Protein AF-A0A098EPH8-F1 (afdb_monomer_lite)

Secondary structure (DSSP, 8-state):
---TTHHHHHHHHHH-HHHHHHHHHHHHHTT----TTHHHHHHHHHHTHHHHHHHHHHHHT-HHHHHHHHHHHHH-

Foldseek 3Di:
DDDPLVVLLVVCVVPNLVVSVVVLVVCVVVVHDDDPCSSVVSVVVNLCVLVVLCVCCVVVVDPVSVVVSVVSVVVD

Radius of gyration: 14.8 Å; chains: 1; bounding box: 32×26×36 Å

pLDDT: mean 96.01, std 7.44, range [56.59, 98.75]

Structure (mmCIF, N/CA/C/O backbone):
data_AF-A0A098EPH8-F1
#
_entry.id   AF-A0A098EPH8-F1
#
loop_
_atom_site.group_PDB
_atom_site.id
_atom_site.type_symbol
_atom_site.label_atom_id
_atom_site.label_alt_id
_atom_site.label_comp_id
_atom_site.label_asym_id
_atom_site.label_entity_id
_atom_site.label_seq_id
_atom_site.pdbx_PDB_ins_code
_atom_site.Cartn_x
_atom_site.Cartn_y
_atom_site.Cartn_z
_atom_site.occupancy
_atom_site.B_iso_or_equiv
_atom_site.auth_seq_id
_atom_site.auth_comp_id
_atom_site.auth_asym_id
_atom_site.auth_atom_id
_atom_site.pdbx_PDB_model_num
ATOM 1 N N . MET A 1 1 ? 9.851 15.158 -2.796 1.00 62.06 1 MET A N 1
ATOM 2 C CA . MET A 1 1 ? 9.206 14.174 -3.691 1.00 62.06 1 MET A CA 1
ATOM 3 C C . MET A 1 1 ? 8.855 12.969 -2.843 1.00 62.06 1 MET A C 1
ATOM 5 O O . MET A 1 1 ? 9.698 12.583 -2.043 1.00 62.06 1 MET A O 1
ATOM 9 N N . ALA A 1 2 ? 7.624 12.468 -2.939 1.00 82.75 2 ALA A N 1
ATOM 10 C CA . ALA A 1 2 ? 7.224 11.235 -2.264 1.00 82.75 2 ALA A CA 1
ATOM 11 C C . ALA A 1 2 ? 7.796 10.010 -3.002 1.00 82.75 2 ALA A C 1
ATOM 13 O O . ALA A 1 2 ? 8.267 10.137 -4.135 1.00 82.75 2 ALA A O 1
ATOM 14 N N . ASP A 1 3 ? 7.776 8.853 -2.349 1.00 92.81 3 ASP A N 1
ATOM 15 C CA . ASP A 1 3 ? 8.134 7.572 -2.956 1.00 92.81 3 ASP A CA 1
ATOM 16 C C . ASP A 1 3 ? 7.076 7.158 -3.990 1.00 92.81 3 ASP A C 1
ATOM 18 O O . ASP A 1 3 ? 5.900 7.045 -3.662 1.00 92.81 3 ASP A O 1
ATOM 22 N N . VAL A 1 4 ? 7.497 6.920 -5.236 1.00 95.62 4 VAL A N 1
ATOM 23 C CA . VAL A 1 4 ? 6.607 6.552 -6.355 1.00 95.62 4 VAL A CA 1
ATOM 24 C C . VAL A 1 4 ? 5.935 5.189 -6.171 1.00 95.62 4 VAL A C 1
ATOM 26 O O . VAL A 1 4 ? 4.947 4.891 -6.836 1.00 95.62 4 VAL A O 1
ATOM 29 N N . SER A 1 5 ? 6.453 4.356 -5.267 1.00 97.25 5 SER A N 1
ATOM 30 C CA . SER A 1 5 ? 5.959 3.004 -4.988 1.00 97.25 5 SER A CA 1
ATOM 31 C C . SER A 1 5 ? 4.497 2.971 -4.541 1.00 97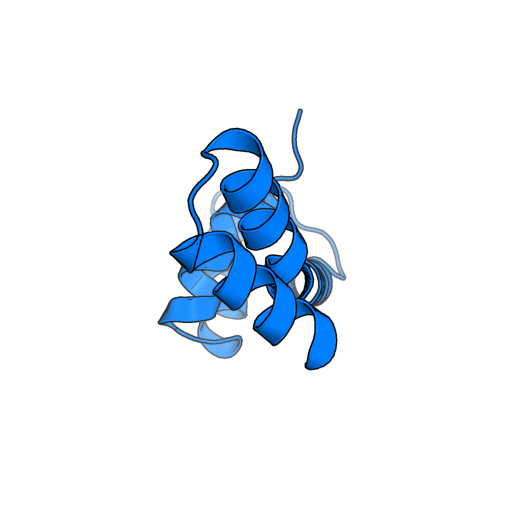.25 5 SER A C 1
ATOM 33 O O . SER A 1 5 ? 3.807 1.983 -4.798 1.00 97.25 5 SER A O 1
ATOM 35 N N . THR A 1 6 ? 3.999 4.048 -3.921 1.00 96.69 6 THR A N 1
ATOM 36 C CA . THR A 1 6 ? 2.602 4.149 -3.468 1.00 96.69 6 THR A CA 1
ATOM 37 C C . THR A 1 6 ? 1.607 3.987 -4.613 1.00 96.69 6 THR A C 1
ATOM 39 O O . THR A 1 6 ? 0.574 3.339 -4.446 1.00 96.69 6 THR A O 1
ATOM 42 N N . ASP A 1 7 ? 1.949 4.485 -5.804 1.00 97.50 7 ASP A N 1
ATOM 43 C CA . ASP A 1 7 ? 1.068 4.461 -6.977 1.00 97.50 7 ASP A CA 1
ATOM 44 C C . ASP A 1 7 ? 0.916 3.045 -7.567 1.00 97.50 7 ASP A C 1
ATOM 46 O O . ASP A 1 7 ? -0.029 2.763 -8.306 1.00 97.50 7 ASP A O 1
ATOM 50 N N . PHE A 1 8 ? 1.802 2.115 -7.196 1.00 98.31 8 PHE A N 1
ATOM 51 C CA . PHE A 1 8 ? 1.771 0.720 -7.644 1.00 98.31 8 PHE A CA 1
ATOM 52 C C . PHE A 1 8 ? 0.945 -0.184 -6.715 1.00 98.31 8 PHE A C 1
ATOM 54 O O . PHE A 1 8 ? 0.518 -1.263 -7.137 1.00 98.31 8 PHE A O 1
ATOM 61 N N . ILE A 1 9 ? 0.667 0.244 -5.475 1.00 97.94 9 ILE A N 1
ATOM 62 C CA . ILE A 1 9 ? -0.024 -0.571 -4.458 1.00 97.94 9 ILE A CA 1
ATOM 63 C C . ILE A 1 9 ? -1.429 -0.965 -4.921 1.00 97.94 9 ILE A C 1
ATOM 65 O O . ILE A 1 9 ? -1.838 -2.114 -4.754 1.00 97.94 9 ILE A O 1
ATOM 69 N N . GLY A 1 10 ? -2.168 -0.041 -5.543 1.00 97.75 10 GLY A N 1
ATOM 70 C CA . GLY A 1 10 ? -3.506 -0.332 -6.065 1.00 97.75 10 GLY A CA 1
ATOM 71 C C . GLY A 1 10 ? -3.490 -1.444 -7.120 1.00 97.75 10 GLY A C 1
ATOM 72 O O . GLY A 1 10 ? -4.335 -2.342 -7.096 1.00 97.75 10 GLY A O 1
ATOM 73 N N . HIS A 1 11 ? -2.486 -1.437 -8.001 1.00 98.44 11 HIS A N 1
ATOM 74 C CA . HIS A 1 11 ? -2.310 -2.481 -9.010 1.00 98.44 11 HIS A CA 1
ATOM 75 C C . HIS A 1 11 ? -1.922 -3.820 -8.372 1.00 98.44 11 HIS A C 1
ATOM 77 O O . HIS A 1 11 ? -2.514 -4.845 -8.710 1.00 98.44 11 HIS A O 1
ATOM 83 N N . LEU A 1 12 ? -0.995 -3.807 -7.404 1.00 98.62 12 LEU A N 1
ATOM 84 C CA . LEU A 1 12 ? -0.613 -4.994 -6.633 1.00 98.62 12 LEU A CA 1
ATOM 85 C C . LEU A 1 12 ? -1.828 -5.635 -5.946 1.00 98.62 12 LEU A C 1
ATOM 87 O O . LEU A 1 12 ? -2.048 -6.831 -6.107 1.00 98.62 12 LEU A O 1
ATOM 91 N N . ARG A 1 13 ? -2.644 -4.858 -5.224 1.00 97.75 13 ARG A N 1
ATOM 92 C CA . ARG A 1 13 ? -3.822 -5.385 -4.507 1.00 97.75 13 ARG A CA 1
ATOM 93 C C . ARG A 1 13 ? -4.896 -5.940 -5.439 1.00 97.75 13 ARG A C 1
ATOM 95 O O . ARG A 1 13 ? -5.600 -6.869 -5.064 1.00 97.75 13 ARG A O 1
ATOM 102 N N . THR A 1 14 ? -5.019 -5.376 -6.638 1.00 98.31 14 THR A N 1
ATOM 103 C CA . THR A 1 14 ? -6.053 -5.777 -7.602 1.00 98.31 14 THR A CA 1
ATOM 104 C C . THR A 1 14 ? -5.641 -7.004 -8.418 1.00 98.31 14 THR A C 1
ATOM 106 O O . THR A 1 14 ? -6.472 -7.867 -8.690 1.00 98.31 14 THR A O 1
ATOM 109 N N . TYR A 1 15 ? -4.368 -7.092 -8.817 1.00 98.19 15 TYR A N 1
ATOM 110 C CA . TYR A 1 15 ? -3.905 -8.066 -9.813 1.00 98.19 15 TYR A CA 1
ATOM 111 C C . TYR A 1 15 ? -2.802 -9.019 -9.320 1.00 98.19 15 TYR A C 1
ATOM 113 O O . TYR A 1 15 ? -2.474 -9.990 -10.005 1.00 98.19 15 TYR A O 1
ATOM 121 N N . GLY A 1 16 ? -2.242 -8.782 -8.132 1.00 98.31 16 GLY A N 1
ATOM 122 C CA . GLY A 1 16 ? -1.198 -9.603 -7.519 1.00 98.31 16 GLY A CA 1
ATOM 123 C C . GLY A 1 16 ? 0.215 -9.351 -8.062 1.00 98.31 16 GLY A C 1
ATOM 124 O O . GLY A 1 16 ? 0.438 -8.639 -9.043 1.00 98.31 16 GLY A O 1
ATOM 125 N N . GLU A 1 17 ? 1.205 -9.978 -7.421 1.00 98.56 17 GLU A N 1
ATOM 126 C CA . GLU A 1 17 ? 2.635 -9.737 -7.679 1.00 98.56 17 GLU A CA 1
ATOM 127 C C . GLU A 1 17 ? 3.088 -10.018 -9.118 1.00 98.56 17 GLU A C 1
ATOM 129 O O . GLU A 1 17 ? 3.994 -9.368 -9.641 1.00 98.56 17 GLU A O 1
ATOM 134 N N . ARG A 1 18 ? 2.489 -11.015 -9.783 1.00 98.31 18 ARG A N 1
ATOM 135 C CA . ARG A 1 18 ? 2.868 -11.348 -11.163 1.00 98.31 18 ARG A CA 1
ATOM 136 C C . ARG A 1 18 ? 2.594 -10.174 -12.100 1.00 98.31 18 ARG A C 1
ATOM 138 O O . ARG A 1 18 ? 3.431 -9.868 -12.947 1.00 98.31 18 ARG A O 1
ATOM 145 N N . GLU A 1 19 ? 1.442 -9.529 -11.945 1.00 98.62 19 GLU A N 1
ATOM 146 C CA . GLU A 1 19 ? 1.092 -8.359 -12.747 1.00 98.62 19 GLU A CA 1
ATOM 147 C C . GLU A 1 19 ? 1.834 -7.108 -12.260 1.00 98.62 19 GLU A C 1
ATOM 149 O O . GLU A 1 19 ? 2.255 -6.310 -13.092 1.00 98.62 19 GLU A O 1
ATOM 154 N N . LEU A 1 20 ? 2.150 -6.996 -10.960 1.00 98.75 20 LEU A N 1
ATOM 155 C CA . LEU A 1 20 ? 3.061 -5.957 -10.464 1.00 98.75 20 LEU A CA 1
ATOM 156 C C . LEU A 1 20 ? 4.427 -6.005 -11.172 1.00 98.75 20 LEU A C 1
ATOM 158 O O . LEU A 1 20 ? 4.914 -4.976 -11.634 1.00 98.75 20 LEU A O 1
ATOM 162 N N . ARG A 1 21 ? 5.036 -7.191 -11.320 1.00 98.56 21 ARG A N 1
ATOM 163 C CA . ARG A 1 21 ? 6.308 -7.344 -12.057 1.00 98.56 21 ARG A CA 1
ATOM 164 C C . ARG A 1 21 ? 6.195 -6.869 -13.507 1.00 98.56 21 ARG A C 1
ATOM 166 O O . ARG A 1 21 ? 7.105 -6.208 -14.000 1.00 98.56 21 ARG A O 1
ATOM 173 N N . ARG A 1 22 ? 5.078 -7.167 -14.179 1.00 98.69 22 ARG A N 1
ATOM 174 C CA . ARG A 1 22 ? 4.816 -6.698 -15.552 1.00 98.69 22 ARG A CA 1
ATOM 175 C C . ARG A 1 22 ? 4.634 -5.184 -15.617 1.00 98.69 22 ARG A C 1
ATOM 177 O O . ARG A 1 22 ? 5.166 -4.560 -16.529 1.00 98.69 22 ARG A O 1
ATOM 184 N N . LEU A 1 23 ? 3.932 -4.596 -14.649 1.00 98.69 23 LEU A N 1
ATOM 185 C CA . LEU A 1 23 ? 3.763 -3.149 -14.551 1.00 98.69 23 LEU A CA 1
ATOM 186 C C . LEU A 1 23 ? 5.109 -2.440 -14.349 1.00 98.69 23 LEU A C 1
ATOM 188 O O . LEU A 1 23 ? 5.378 -1.470 -15.049 1.00 98.69 23 LEU A O 1
ATOM 192 N N . ILE A 1 24 ? 5.972 -2.937 -13.456 1.00 98.62 24 ILE A N 1
ATOM 193 C CA . ILE A 1 24 ? 7.315 -2.372 -13.229 1.00 98.62 24 ILE A CA 1
ATOM 194 C C . ILE A 1 24 ? 8.157 -2.439 -14.512 1.00 98.62 24 ILE A C 1
ATOM 196 O O . ILE A 1 24 ? 8.785 -1.451 -14.878 1.00 98.62 24 ILE A O 1
ATOM 200 N N . GLN A 1 25 ? 8.122 -3.563 -15.238 1.00 98.56 25 GLN A N 1
ATOM 201 C CA . GLN A 1 25 ? 8.820 -3.698 -16.524 1.00 98.56 25 GLN A CA 1
ATOM 202 C C . GLN A 1 25 ? 8.296 -2.715 -17.579 1.00 98.56 25 GLN A C 1
ATOM 204 O O . GLN A 1 25 ? 9.083 -2.089 -18.284 1.00 98.56 25 GLN A O 1
ATOM 209 N N . ALA A 1 26 ? 6.975 -2.558 -17.690 1.00 98.62 26 ALA A N 1
ATOM 210 C CA . ALA A 1 26 ? 6.378 -1.596 -18.614 1.00 98.62 26 ALA A CA 1
ATOM 211 C C . ALA A 1 26 ? 6.727 -0.147 -18.233 1.00 98.62 26 ALA A C 1
ATOM 213 O O . ALA A 1 26 ? 7.006 0.672 -19.107 1.00 98.62 26 ALA A O 1
ATOM 214 N N . TYR A 1 27 ? 6.754 0.157 -16.933 1.00 98.50 27 TYR A N 1
ATOM 215 C CA . TYR A 1 27 ? 7.159 1.456 -16.405 1.00 98.50 27 TYR A CA 1
ATOM 216 C C . TYR A 1 27 ? 8.625 1.771 -16.734 1.00 98.50 27 TYR A C 1
ATOM 218 O O . TYR A 1 27 ? 8.908 2.855 -17.240 1.00 98.50 27 TYR A O 1
ATOM 226 N N . GLU A 1 28 ? 9.538 0.813 -16.545 1.00 98.44 28 GLU A N 1
ATOM 227 C CA . GLU A 1 28 ? 10.951 0.934 -16.937 1.00 98.44 28 GLU A CA 1
ATOM 228 C C . GLU A 1 28 ? 11.105 1.166 -18.449 1.00 98.44 28 GLU A C 1
ATOM 230 O O . GLU A 1 28 ? 11.796 2.092 -18.871 1.00 98.44 28 GLU A O 1
ATOM 235 N N . GLN A 1 29 ? 10.406 0.383 -19.279 1.00 98.62 29 GLN A N 1
ATOM 236 C CA . GLN A 1 29 ? 10.429 0.527 -20.743 1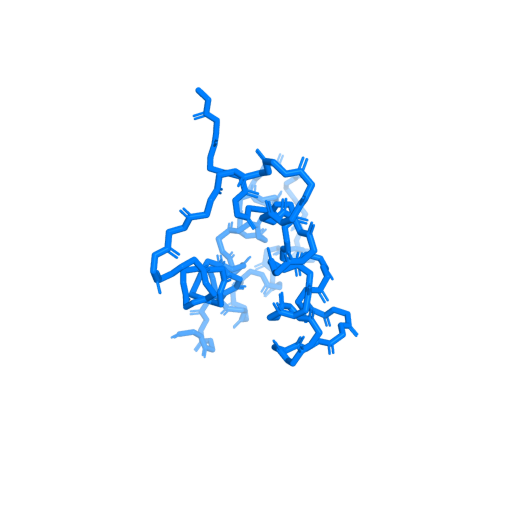.00 98.62 29 GLN A CA 1
ATOM 237 C C . GLN A 1 29 ? 9.898 1.884 -21.222 1.00 98.62 29 GLN A C 1
ATOM 239 O O . GLN A 1 29 ? 10.327 2.381 -22.262 1.00 98.62 29 GLN A O 1
ATOM 244 N N . ALA A 1 30 ? 8.989 2.495 -20.463 1.00 98.50 30 ALA A N 1
ATOM 245 C CA . ALA A 1 30 ? 8.475 3.836 -20.719 1.00 98.50 30 ALA A CA 1
ATOM 246 C C . ALA A 1 30 ? 9.406 4.962 -20.216 1.00 98.50 30 ALA A C 1
ATOM 248 O O . ALA A 1 30 ? 9.069 6.137 -20.363 1.00 98.50 30 ALA A O 1
ATOM 249 N N . GLY A 1 31 ? 10.568 4.631 -19.639 1.00 98.19 31 GLY A N 1
ATOM 250 C CA . GLY A 1 31 ? 11.546 5.589 -19.110 1.00 98.19 31 GLY A CA 1
ATOM 251 C C . GLY A 1 31 ? 11.384 5.911 -17.621 1.00 98.19 31 GLY A C 1
ATOM 252 O O . GLY A 1 31 ? 12.014 6.846 -17.127 1.00 98.19 31 GLY A O 1
ATOM 253 N N . GLY A 1 32 ? 10.543 5.163 -16.904 1.00 97.62 32 GLY A N 1
ATOM 254 C CA . GLY A 1 32 ? 10.394 5.258 -15.458 1.00 97.62 32 GLY A CA 1
ATOM 255 C C . GLY A 1 32 ? 11.639 4.776 -14.709 1.00 97.62 32 GLY A C 1
ATOM 256 O O . GLY A 1 32 ? 12.323 3.848 -15.138 1.00 97.62 32 GLY A O 1
ATOM 257 N N . ILE A 1 33 ? 11.940 5.407 -13.573 1.00 96.75 33 ILE A N 1
ATOM 258 C CA . ILE A 1 33 ? 13.087 5.028 -12.738 1.00 96.75 33 ILE A CA 1
ATOM 259 C C . ILE A 1 33 ? 12.705 3.818 -11.885 1.00 96.75 33 ILE A C 1
ATOM 261 O O . ILE A 1 33 ? 11.790 3.901 -11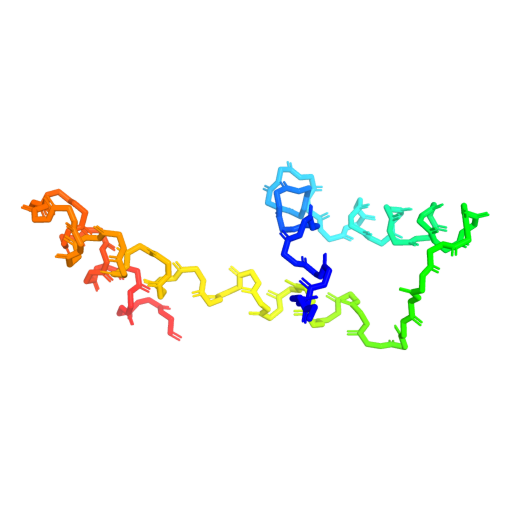.067 1.00 96.75 33 ILE A O 1
ATOM 265 N N . VAL A 1 34 ? 13.445 2.722 -12.041 1.00 98.00 34 VAL A N 1
ATOM 266 C CA . VAL A 1 34 ? 13.305 1.501 -11.236 1.00 98.00 34 VAL A CA 1
ATOM 267 C C . VAL A 1 34 ? 14.609 1.173 -10.509 1.00 98.00 34 VAL A C 1
ATOM 269 O O . VAL A 1 34 ? 15.677 1.686 -10.843 1.00 98.00 34 VAL A O 1
ATOM 272 N N . TRP A 1 35 ? 14.535 0.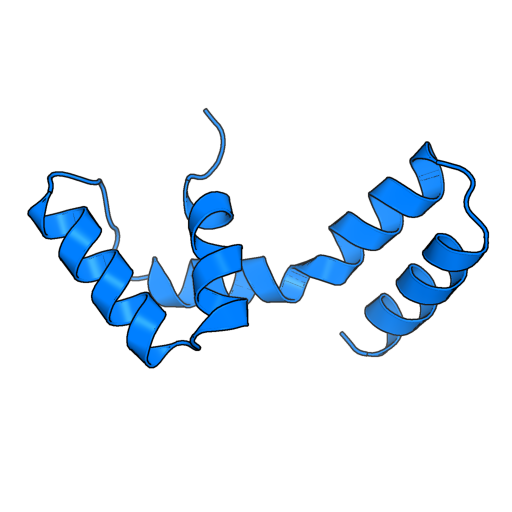310 -9.497 1.00 98.25 35 TRP A N 1
ATOM 273 C CA . TRP A 1 35 ? 15.699 -0.176 -8.751 1.00 98.25 35 TRP A CA 1
ATOM 274 C C . TRP A 1 35 ? 15.589 -1.682 -8.478 1.00 98.25 35 TRP A C 1
ATOM 276 O O . TRP A 1 35 ? 14.481 -2.223 -8.496 1.00 98.25 35 TRP A O 1
ATOM 286 N N . PRO A 1 36 ? 16.704 -2.381 -8.170 1.00 97.69 36 PRO A N 1
ATOM 287 C CA . PRO A 1 36 ? 16.727 -3.845 -8.083 1.00 97.69 36 PRO A CA 1
ATOM 288 C C . PRO A 1 36 ? 15.742 -4.483 -7.095 1.00 97.69 36 PRO A C 1
ATOM 290 O O . PRO A 1 36 ? 15.428 -5.654 -7.252 1.00 97.69 36 PRO A O 1
ATOM 293 N N . LYS A 1 37 ? 15.280 -3.736 -6.083 1.00 98.19 37 LYS A N 1
ATOM 294 C CA . LYS A 1 37 ? 14.340 -4.208 -5.051 1.00 98.19 37 LYS A CA 1
ATOM 295 C C . LYS A 1 37 ? 12.987 -3.494 -5.083 1.00 98.19 37 LYS A C 1
ATOM 297 O O . LYS A 1 37 ? 12.302 -3.427 -4.068 1.00 98.19 37 LYS A O 1
ATOM 302 N N . MET A 1 38 ? 12.627 -2.875 -6.209 1.00 98.31 38 MET A N 1
ATOM 303 C CA . MET A 1 38 ? 11.388 -2.095 -6.310 1.00 98.31 38 MET A CA 1
ATOM 304 C C . MET A 1 38 ? 10.153 -2.961 -6.083 1.00 98.31 38 MET A C 1
ATOM 306 O O . MET A 1 38 ? 9.229 -2.543 -5.395 1.00 98.31 38 MET A O 1
ATOM 310 N N . HIS A 1 39 ? 10.157 -4.184 -6.612 1.00 98.62 39 HIS A N 1
ATOM 311 C CA . HIS A 1 39 ? 9.058 -5.119 -6.420 1.00 98.62 39 HIS A CA 1
ATOM 312 C C . HIS A 1 39 ? 8.861 -5.464 -4.938 1.00 98.62 39 HIS A C 1
ATOM 314 O O . HIS A 1 39 ? 7.764 -5.307 -4.413 1.00 98.62 39 HIS A O 1
ATOM 320 N N . GLU A 1 40 ? 9.920 -5.917 -4.266 1.00 98.62 40 GLU A N 1
ATOM 321 C CA . GLU A 1 40 ? 9.904 -6.265 -2.845 1.00 98.62 40 GLU A CA 1
ATOM 322 C C . GLU A 1 40 ? 9.503 -5.058 -2.004 1.00 98.62 40 GLU A C 1
ATOM 324 O O . GLU A 1 40 ? 8.630 -5.169 -1.156 1.00 98.62 40 GLU A O 1
ATOM 329 N N . HIS A 1 41 ? 10.068 -3.887 -2.295 1.00 98.44 41 HIS A N 1
ATOM 330 C CA . HIS A 1 41 ? 9.723 -2.652 -1.603 1.00 98.44 41 HIS A CA 1
ATOM 331 C C . HIS A 1 41 ? 8.2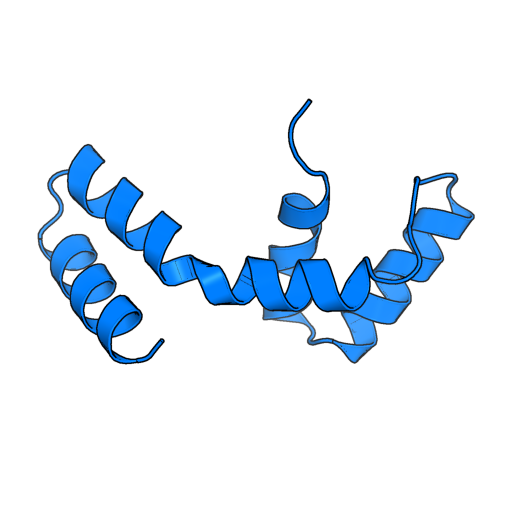34 -2.308 -1.720 1.00 98.44 41 HIS A C 1
ATOM 333 O O . HIS A 1 41 ? 7.617 -1.975 -0.716 1.00 98.44 41 HIS A O 1
ATOM 339 N N . ILE A 1 42 ? 7.628 -2.432 -2.906 1.00 98.56 42 ILE A N 1
ATOM 340 C CA . ILE A 1 42 ? 6.185 -2.196 -3.091 1.00 98.56 42 ILE A CA 1
ATOM 341 C C . ILE A 1 42 ? 5.350 -3.221 -2.311 1.00 98.56 42 ILE A C 1
ATOM 343 O O . ILE A 1 42 ? 4.315 -2.855 -1.756 1.00 98.56 42 ILE A O 1
ATOM 347 N N . VAL A 1 43 ? 5.780 -4.487 -2.257 1.00 98.44 43 VAL A N 1
ATOM 348 C CA . VAL A 1 43 ? 5.095 -5.535 -1.481 1.00 98.44 43 VAL A CA 1
ATOM 349 C C . VAL A 1 43 ? 5.143 -5.228 0.016 1.00 98.44 43 VAL A C 1
ATOM 351 O O . VAL A 1 43 ? 4.097 -5.221 0.662 1.00 98.44 43 VAL A O 1
ATOM 354 N N . GLU A 1 44 ? 6.319 -4.897 0.548 1.00 97.94 44 GLU A N 1
ATOM 355 C CA . GLU A 1 44 ? 6.480 -4.527 1.959 1.00 97.94 44 GLU A CA 1
ATOM 356 C C . GLU A 1 44 ? 5.710 -3.244 2.293 1.00 97.94 44 GLU A C 1
ATOM 358 O O . GLU A 1 44 ? 4.996 -3.181 3.291 1.00 97.94 44 GLU A O 1
ATOM 363 N N . LEU A 1 45 ? 5.766 -2.236 1.419 1.00 97.50 45 LEU A N 1
ATOM 364 C CA . LEU A 1 45 ? 5.005 -1.000 1.586 1.00 97.50 45 LEU A CA 1
ATOM 365 C C . LEU A 1 45 ? 3.490 -1.259 1.567 1.00 97.50 45 LEU A C 1
ATOM 367 O O . LEU A 1 45 ? 2.743 -0.662 2.333 1.00 97.50 45 LEU A O 1
ATOM 371 N N . ALA A 1 46 ? 3.005 -2.178 0.731 1.00 97.44 46 ALA A N 1
ATOM 372 C CA . ALA A 1 46 ? 1.591 -2.539 0.718 1.00 97.44 46 ALA A CA 1
ATOM 373 C C . ALA A 1 46 ? 1.138 -3.231 2.014 1.00 97.44 46 ALA A C 1
ATOM 375 O O . ALA A 1 46 ? -0.047 -3.122 2.353 1.00 97.44 46 ALA A O 1
ATOM 376 N N . ALA A 1 47 ? 2.050 -3.903 2.726 1.00 96.12 47 ALA A N 1
ATOM 377 C CA . ALA A 1 47 ? 1.794 -4.531 4.018 1.00 96.12 47 ALA A CA 1
ATOM 378 C C . ALA A 1 47 ? 1.674 -3.511 5.164 1.00 96.12 47 ALA A C 1
ATOM 380 O O . ALA A 1 47 ? 1.023 -3.802 6.163 1.00 96.12 47 ALA A O 1
ATOM 381 N N . THR A 1 48 ? 2.184 -2.281 5.008 1.00 96.69 48 THR A N 1
ATOM 382 C CA . THR A 1 48 ? 2.040 -1.215 6.021 1.00 96.69 48 THR A CA 1
ATOM 383 C C . THR A 1 48 ? 0.673 -0.522 6.005 1.00 96.69 48 THR A C 1
ATOM 385 O O . THR A 1 48 ? 0.474 0.467 6.709 1.00 96.69 48 THR A O 1
ATOM 388 N N . TYR A 1 49 ? -0.293 -1.042 5.245 1.00 96.19 49 TYR A N 1
ATOM 389 C CA . TYR A 1 49 ? -1.652 -0.501 5.140 1.00 96.19 49 TYR A CA 1
ATOM 390 C C . TYR A 1 49 ? -2.397 -0.256 6.464 1.00 96.19 49 TYR A C 1
ATOM 392 O O . TYR A 1 49 ? -3.234 0.652 6.479 1.00 96.19 49 TYR A O 1
ATOM 400 N N . PRO A 1 50 ? -2.144 -0.991 7.572 1.00 97.69 50 PRO A N 1
ATOM 401 C CA . PRO A 1 50 ? -2.812 -0.696 8.835 1.00 97.69 50 PRO A CA 1
ATOM 402 C C . PRO A 1 50 ? -2.504 0.721 9.341 1.00 97.69 50 PRO A C 1
ATOM 404 O O . PRO A 1 50 ? -3.348 1.328 10.000 1.00 97.69 50 PRO A O 1
ATOM 407 N N . ILE A 1 51 ? -1.338 1.280 8.984 1.00 97.12 51 ILE A N 1
ATOM 408 C CA . ILE A 1 51 ? -0.952 2.658 9.322 1.00 97.12 51 ILE A CA 1
ATOM 409 C C . ILE A 1 51 ? -1.893 3.657 8.640 1.00 97.12 51 ILE A C 1
ATOM 411 O O . ILE A 1 51 ? -2.404 4.555 9.306 1.00 97.12 51 ILE A O 1
ATOM 415 N N . ASP A 1 52 ? -2.194 3.467 7.353 1.00 96.56 52 ASP A N 1
ATOM 416 C CA . ASP A 1 52 ? -3.089 4.357 6.602 1.00 96.56 52 ASP A CA 1
ATOM 417 C C . ASP A 1 52 ? -4.512 4.352 7.185 1.00 96.56 52 ASP A C 1
ATOM 419 O O . ASP A 1 52 ? -5.148 5.403 7.315 1.00 96.56 52 ASP A O 1
ATOM 423 N N . ILE A 1 53 ? -5.007 3.171 7.582 1.00 97.69 53 ILE A N 1
ATOM 424 C CA . ILE A 1 53 ? -6.320 3.025 8.230 1.00 97.69 53 ILE A CA 1
ATOM 425 C C . ILE A 1 53 ? -6.318 3.741 9.583 1.00 97.69 53 ILE A C 1
ATOM 427 O O . ILE A 1 53 ? -7.243 4.502 9.869 1.00 97.69 53 ILE A O 1
ATOM 431 N N . ALA A 1 54 ? -5.277 3.548 10.397 1.00 98.00 54 ALA A N 1
ATOM 432 C CA . ALA A 1 54 ? -5.151 4.196 11.699 1.00 98.00 54 ALA A CA 1
ATOM 433 C C . ALA A 1 54 ? -5.076 5.726 11.581 1.00 98.00 54 ALA A C 1
ATOM 435 O O . ALA A 1 54 ? -5.769 6.441 12.307 1.00 98.00 54 ALA A O 1
ATOM 436 N N . GLU A 1 55 ? -4.286 6.243 10.638 1.00 98.12 55 GLU A N 1
ATOM 437 C CA . GLU A 1 55 ? -4.204 7.679 10.381 1.00 98.12 55 GLU A CA 1
ATOM 438 C C . GLU A 1 55 ? -5.555 8.265 9.972 1.00 98.12 55 GLU A C 1
ATOM 440 O O . GLU A 1 55 ? -5.947 9.326 10.470 1.00 98.12 55 GLU A O 1
ATOM 445 N N . PHE A 1 56 ? -6.271 7.587 9.072 1.00 98.25 56 PHE A N 1
ATOM 446 C CA . PHE A 1 56 ? -7.595 8.021 8.647 1.00 98.25 56 PHE A CA 1
ATOM 447 C C . PHE A 1 56 ? -8.595 7.984 9.806 1.00 98.25 56 PHE A C 1
ATOM 449 O O . PHE A 1 56 ? -9.345 8.943 9.994 1.00 98.25 56 PHE A O 1
ATOM 456 N N . ALA A 1 57 ? -8.583 6.926 10.619 1.00 98.25 57 ALA A N 1
ATOM 457 C CA . ALA A 1 57 ? -9.447 6.783 11.787 1.00 98.25 57 ALA A CA 1
ATOM 458 C C . ALA A 1 57 ? -9.264 7.942 12.779 1.00 98.25 57 ALA A C 1
ATOM 460 O O . ALA A 1 57 ? -10.233 8.601 13.154 1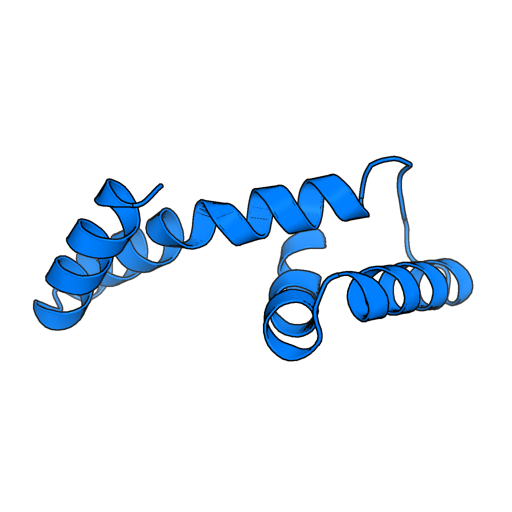.00 98.25 57 ALA A O 1
ATOM 461 N N . ILE A 1 58 ? -8.011 8.257 13.132 1.00 98.12 58 ILE A N 1
ATOM 462 C CA . ILE A 1 58 ? -7.673 9.341 14.067 1.00 98.12 58 ILE A CA 1
ATOM 463 C C . ILE A 1 58 ? -8.105 10.702 13.512 1.00 98.12 58 ILE A C 1
ATOM 465 O O . ILE A 1 58 ? -8.678 11.510 14.240 1.00 98.12 58 ILE A O 1
ATOM 469 N N . LYS A 1 59 ? -7.843 10.970 12.225 1.00 98.44 59 LYS A N 1
ATOM 470 C CA . LYS A 1 59 ? -8.172 12.259 11.591 1.00 98.44 59 LYS A CA 1
ATOM 471 C C . LYS A 1 59 ? -9.678 12.443 11.381 1.00 98.44 59 LYS A C 1
ATOM 473 O O . LYS A 1 59 ? -10.161 13.568 11.464 1.00 98.44 59 LYS A O 1
ATOM 478 N N . SER A 1 60 ? -10.406 11.367 11.085 1.00 98.00 60 SER A N 1
ATOM 479 C CA . SER A 1 60 ? -11.849 11.411 10.809 1.00 98.00 60 SER A CA 1
ATOM 480 C C . SER A 1 60 ? -12.719 11.328 12.064 1.00 98.00 60 SER A C 1
ATOM 482 O O . SER A 1 60 ? -13.865 11.767 12.025 1.00 98.00 60 SER A O 1
ATOM 484 N N . GLY A 1 61 ? -12.204 10.760 13.160 1.00 97.25 61 GLY A N 1
ATOM 485 C CA . GLY A 1 61 ? -13.000 10.443 14.348 1.00 97.25 61 GLY A CA 1
ATOM 486 C C . GLY A 1 61 ? -14.032 9.333 14.113 1.00 97.25 61 GLY A C 1
ATOM 487 O O . GLY A 1 61 ? -14.997 9.236 14.868 1.00 97.25 61 GLY A O 1
ATOM 488 N N . SER A 1 62 ? -13.875 8.531 13.053 1.00 98.31 62 SER A N 1
ATOM 489 C CA . SER A 1 62 ? -14.801 7.443 12.729 1.00 98.31 62 SER A CA 1
ATOM 490 C C . SER A 1 62 ? -14.529 6.207 13.583 1.00 98.31 62 SER A C 1
ATOM 492 O O . SER A 1 62 ? -13.473 5.584 13.465 1.00 98.31 62 SER A O 1
ATOM 494 N N . GLU A 1 63 ? -15.512 5.822 14.397 1.00 97.81 63 GLU A N 1
ATOM 495 C CA . GLU A 1 63 ? -15.438 4.621 15.238 1.00 97.81 63 GLU A CA 1
ATOM 496 C C . GLU A 1 63 ? -15.292 3.338 14.406 1.00 97.81 63 GLU A C 1
ATOM 498 O O . GLU A 1 63 ? -14.532 2.445 14.765 1.00 97.81 63 GLU A O 1
ATOM 503 N N . GLU A 1 64 ? -15.946 3.269 13.241 1.00 98.06 64 GLU A N 1
ATOM 504 C CA . GLU A 1 64 ? -15.821 2.133 12.318 1.00 98.06 64 GLU A CA 1
ATOM 505 C C . GLU A 1 64 ? -14.370 1.950 11.854 1.00 98.06 64 GLU A C 1
ATOM 507 O O . GLU A 1 64 ? -13.819 0.850 11.916 1.00 98.06 64 GLU A O 1
ATOM 512 N N . TYR A 1 65 ? -13.713 3.043 11.457 1.00 97.94 65 TYR A N 1
ATOM 513 C CA . TYR A 1 65 ? -12.315 2.992 11.035 1.00 97.94 65 TYR A CA 1
ATOM 514 C C . TYR A 1 65 ? -11.353 2.763 12.207 1.00 97.94 65 TYR A C 1
ATOM 516 O O . TYR A 1 65 ? -10.295 2.169 11.999 1.00 97.94 65 TYR A O 1
ATOM 524 N N . LEU A 1 66 ? -11.698 3.186 13.430 1.00 97.75 66 LEU A N 1
ATOM 525 C CA . LEU A 1 66 ? -10.914 2.866 14.628 1.00 97.75 66 LEU A CA 1
ATOM 526 C C . LEU A 1 66 ? -10.901 1.357 14.893 1.00 97.75 66 LEU A C 1
ATOM 528 O O . LEU A 1 66 ? -9.834 0.794 15.138 1.00 97.75 66 LEU A O 1
ATOM 532 N N . GLU A 1 67 ? -12.048 0.689 14.780 1.00 97.81 67 GLU A N 1
ATOM 533 C CA . GLU A 1 67 ? -12.123 -0.767 14.935 1.00 97.81 67 GLU A CA 1
ATOM 534 C C . GLU A 1 67 ? -11.396 -1.505 13.804 1.00 97.81 67 GLU A C 1
ATOM 536 O O . GLU A 1 67 ? -10.625 -2.432 14.070 1.00 97.81 67 GLU A O 1
ATOM 541 N N . MET A 1 68 ? -11.528 -1.042 12.555 1.00 97.62 68 MET A N 1
ATOM 542 C CA . MET A 1 68 ? -10.748 -1.583 11.434 1.00 97.62 68 MET A CA 1
ATOM 543 C C . MET A 1 68 ? -9.237 -1.435 11.654 1.00 97.62 68 MET A C 1
ATOM 545 O O . MET A 1 68 ? -8.487 -2.376 11.398 1.00 97.62 68 MET A O 1
ATOM 549 N N . ALA A 1 69 ? -8.780 -0.280 12.148 1.00 97.62 69 ALA A N 1
ATOM 550 C CA . ALA A 1 69 ? -7.369 -0.038 12.435 1.00 97.62 69 ALA A CA 1
ATOM 551 C C . ALA A 1 69 ? -6.840 -0.986 13.520 1.00 97.62 69 ALA A C 1
ATOM 553 O O . ALA A 1 69 ? -5.768 -1.568 13.358 1.00 97.62 69 ALA A O 1
ATOM 554 N N . ARG A 1 70 ? -7.598 -1.179 14.611 1.00 96.38 70 ARG A N 1
ATOM 555 C CA . ARG A 1 70 ? -7.238 -2.112 15.694 1.00 96.38 70 ARG A CA 1
ATOM 556 C C . ARG A 1 70 ? -7.121 -3.545 15.187 1.00 96.38 70 ARG A C 1
ATOM 558 O O . ARG A 1 70 ? -6.171 -4.230 15.553 1.00 96.38 70 ARG A O 1
ATOM 565 N N . ALA A 1 71 ? -8.069 -3.993 14.365 1.00 96.88 71 ALA A N 1
ATOM 566 C CA . ALA A 1 71 ? -8.031 -5.329 13.781 1.00 96.88 71 ALA A CA 1
ATOM 567 C C . ALA A 1 71 ? -6.798 -5.500 12.879 1.00 96.88 71 ALA A C 1
ATOM 569 O O . ALA A 1 71 ? -5.993 -6.400 13.107 1.00 96.88 71 ALA A O 1
ATOM 570 N N . ALA A 1 72 ? -6.593 -4.578 11.934 1.00 96.19 72 ALA A N 1
ATOM 571 C CA . ALA A 1 72 ? -5.500 -4.645 10.968 1.00 96.19 72 ALA A CA 1
ATOM 572 C C . ALA A 1 72 ? -4.102 -4.588 11.617 1.00 96.19 72 ALA A C 1
ATOM 574 O O . ALA A 1 72 ? -3.183 -5.249 11.144 1.00 96.19 72 ALA A O 1
ATOM 575 N N . LEU A 1 73 ? -3.930 -3.828 12.706 1.00 94.81 73 LEU A N 1
ATOM 576 C CA . LEU A 1 73 ? -2.657 -3.725 13.437 1.00 94.81 73 LEU A CA 1
ATOM 577 C C . LEU A 1 73 ? -2.327 -4.958 14.289 1.00 94.81 73 LEU A C 1
ATOM 579 O O . LEU A 1 73 ? -1.163 -5.160 14.609 1.00 94.81 73 LEU A O 1
ATOM 583 N N . ASN A 1 74 ? -3.325 -5.750 14.689 1.00 89.38 74 ASN A N 1
ATOM 584 C CA . ASN A 1 74 ? -3.109 -6.969 15.476 1.00 89.38 74 ASN A CA 1
ATOM 585 C C . ASN A 1 74 ? -2.820 -8.202 14.601 1.00 89.38 74 ASN A C 1
ATOM 587 O O . ASN A 1 74 ? -2.371 -9.221 15.123 1.00 89.38 74 ASN A O 1
ATOM 591 N N . GLU A 1 75 ? -3.121 -8.134 13.301 1.00 64.50 75 GLU A N 1
ATOM 592 C CA . GLU A 1 75 ? -2.834 -9.193 12.323 1.00 64.50 75 GLU A CA 1
ATOM 593 C C . GLU A 1 75 ? -1.453 -9.052 11.658 1.00 64.50 75 GLU A C 1
ATOM 595 O O . GLU A 1 75 ? -0.968 -10.025 11.077 1.00 64.50 75 GLU A O 1
ATOM 600 N N . ALA A 1 76 ? -0.846 -7.862 11.729 1.00 56.59 76 ALA A N 1
ATOM 601 C CA . ALA A 1 76 ? 0.458 -7.529 11.148 1.00 56.59 76 ALA A CA 1
ATOM 602 C C . ALA A 1 76 ? 1.620 -7.821 12.112 1.00 56.59 76 ALA A C 1
ATOM 604 O O . ALA A 1 76 ? 2.677 -8.282 11.621 1.00 56.59 76 ALA A O 1
#

Sequence (76 aa):
MADVSTDFIGHLRTYGERELRRLIQAYEQAGGIVWPKMHEHIVELAATYPIDIAEFAIKSGSEEYLEMARAALNEA

Organism: NCBI:txid1499687